Protein AF-X1LC74-F1 (afdb_monomer_lite)

Radius of gyration: 19.1 Å; chains: 1; bounding box: 47×33×52 Å

Foldseek 3Di:
DLVVLLVCQLVVHDDDDDDPVCVSVVVSLVSHDPVCNVVDDDADCPDPPDHDDDFLLAPDDPVCLVVSLVVVLVVVCVVCVPPDDPVVSVLQSVQSSVQSVDHPGGPVVSVCCVPPPVSVVVD

Organism: NCBI:txid412755

pLDDT: mean 92.5, std 3.87, range [66.56, 96.69]

Sequence (123 aa):
MENMAIQDIQEGKGVGFIDPHGEAAEKLLDFVPQSRINEVVYFNPADLDFPIAFNVMEKVDIAHRHLVASGLMGVFKKIWPDVWSARMEYILNNCILALLEYPDSTLLGINRMLADSEYRKKI

Secondary structure (DSSP, 8-state):
-HHHHHHHHHTT-------SSSHHHHHHHTTS-GGGGGG-----TT-SSSPPP--TTTT--GGGHHHHHHHHHHHHHHH-TTS--HHHHHHHHHHHHHHHHSTT--TTHHHHHHH-HHHHTT-

Structure (mmCIF, N/CA/C/O backbone):
data_AF-X1LC74-F1
#
_entry.id   AF-X1LC74-F1
#
loop_
_atom_site.group_PDB
_atom_site.id
_atom_site.type_symbol
_atom_site.label_atom_id
_atom_site.label_alt_id
_atom_site.label_comp_id
_atom_site.label_asym_id
_atom_site.label_entity_id
_atom_site.label_seq_id
_atom_site.pdbx_PDB_ins_code
_atom_site.Cartn_x
_atom_site.Cartn_y
_atom_site.Cartn_z
_atom_site.occupancy
_atom_site.B_iso_or_equiv
_atom_site.auth_seq_id
_atom_site.auth_comp_id
_atom_site.auth_asym_id
_atom_site.auth_atom_id
_atom_site.pdbx_PDB_model_num
ATOM 1 N N . MET A 1 1 ? -0.864 4.728 24.009 1.00 66.56 1 MET A N 1
ATOM 2 C CA . MET A 1 1 ? -1.555 5.027 22.735 1.00 66.56 1 MET A CA 1
ATOM 3 C C . MET A 1 1 ? -2.812 4.193 22.576 1.00 66.56 1 MET A C 1
ATOM 5 O O . MET A 1 1 ? -3.830 4.778 22.248 1.00 66.56 1 MET A O 1
ATOM 9 N N . GLU A 1 2 ? -2.776 2.896 22.895 1.00 80.25 2 GLU A N 1
ATOM 10 C CA . GLU A 1 2 ? -3.957 2.011 22.866 1.00 80.25 2 GLU A CA 1
ATOM 11 C C . GLU A 1 2 ? -5.204 2.620 23.519 1.00 80.25 2 GLU A C 1
ATOM 13 O O . GLU A 1 2 ? -6.236 2.709 22.874 1.00 80.25 2 GLU A O 1
ATOM 18 N N . ASN A 1 3 ? -5.101 3.146 24.745 1.00 90.12 3 ASN A N 1
ATOM 19 C CA . ASN A 1 3 ? -6.262 3.729 25.434 1.00 90.12 3 ASN A CA 1
ATOM 20 C C . ASN A 1 3 ? -6.894 4.920 24.691 1.00 90.12 3 ASN A C 1
ATOM 22 O O . ASN A 1 3 ? -8.103 5.101 24.772 1.00 90.12 3 ASN A O 1
ATOM 26 N N . MET A 1 4 ? -6.100 5.715 23.961 1.00 92.31 4 MET A N 1
ATOM 27 C CA . MET A 1 4 ? -6.631 6.826 23.158 1.00 92.31 4 MET A CA 1
ATOM 28 C C . MET A 1 4 ? -7.355 6.299 21.916 1.00 92.31 4 MET A C 1
ATOM 30 O O . MET A 1 4 ? -8.443 6.765 21.601 1.00 92.31 4 MET A O 1
ATOM 34 N N . ALA A 1 5 ? -6.794 5.279 21.257 1.00 93.94 5 ALA A N 1
ATOM 35 C CA . ALA A 1 5 ? -7.438 4.632 20.117 1.00 93.94 5 ALA A CA 1
ATOM 36 C C . ALA A 1 5 ? -8.755 3.946 20.521 1.00 93.94 5 ALA A C 1
ATOM 38 O O . ALA A 1 5 ? -9.756 4.100 19.830 1.00 93.94 5 ALA A O 1
ATOM 39 N N . ILE A 1 6 ? -8.781 3.254 21.666 1.00 94.12 6 ILE A N 1
ATOM 40 C CA . ILE A 1 6 ? -9.996 2.635 22.220 1.00 94.12 6 ILE A CA 1
ATOM 41 C C . ILE A 1 6 ? -11.064 3.695 22.485 1.00 94.12 6 ILE A C 1
ATOM 43 O O . ILE A 1 6 ? -12.213 3.516 22.086 1.00 94.12 6 ILE A O 1
ATOM 47 N N . GLN A 1 7 ? -10.682 4.801 23.129 1.00 95.00 7 GLN A N 1
ATOM 48 C CA . GLN A 1 7 ? -11.600 5.902 23.395 1.00 95.00 7 GLN A CA 1
ATOM 49 C C . GLN A 1 7 ? -12.211 6.437 22.094 1.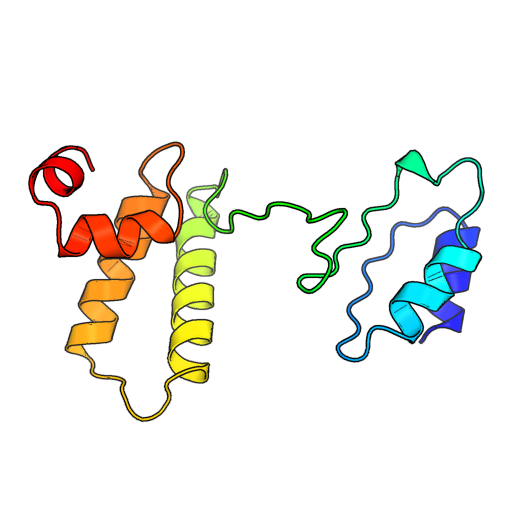00 95.00 7 GLN A C 1
ATOM 51 O O . GLN A 1 7 ? -13.429 6.548 21.994 1.00 95.00 7 GLN A O 1
ATOM 56 N N . ASP A 1 8 ? -11.390 6.713 21.079 1.00 95.00 8 ASP A N 1
ATOM 57 C CA . ASP A 1 8 ? -11.878 7.236 19.803 1.00 95.00 8 ASP A CA 1
ATOM 58 C C . ASP A 1 8 ? -12.785 6.229 19.066 1.00 95.00 8 ASP A C 1
ATOM 60 O O . ASP A 1 8 ? -13.827 6.624 18.537 1.00 95.00 8 ASP A O 1
ATOM 64 N N . ILE A 1 9 ? -12.460 4.929 19.088 1.00 94.19 9 ILE A N 1
ATOM 65 C CA . ILE A 1 9 ? -13.305 3.860 18.524 1.00 94.19 9 ILE A CA 1
ATOM 66 C C . ILE A 1 9 ? -14.685 3.839 19.198 1.00 94.19 9 ILE A C 1
ATOM 68 O O . ILE A 1 9 ? -15.713 3.807 18.510 1.00 94.19 9 ILE A O 1
ATOM 72 N N . GLN A 1 10 ? -14.712 3.883 20.534 1.00 92.06 10 GLN A N 1
ATOM 73 C CA . GLN A 1 10 ? -15.937 3.837 21.337 1.00 92.06 10 GLN A CA 1
ATOM 74 C C . GLN A 1 10 ? -16.780 5.109 21.201 1.00 92.06 10 GLN A C 1
ATOM 76 O O . GLN A 1 10 ? -18.006 5.033 21.185 1.00 92.06 10 GLN A O 1
ATOM 81 N N . GLU A 1 11 ? -16.140 6.268 21.042 1.00 94.75 11 GLU A N 1
ATOM 82 C CA . GLU A 1 11 ? -16.802 7.552 20.779 1.00 94.75 11 GLU A CA 1
ATOM 83 C C . GLU A 1 11 ? -17.301 7.691 19.327 1.00 94.75 11 GLU A C 1
ATOM 85 O O . GLU A 1 11 ? -17.872 8.719 18.963 1.00 94.75 11 GLU A O 1
ATOM 90 N N . GLY A 1 12 ? -17.116 6.671 18.482 1.00 91.00 12 GLY A N 1
ATOM 91 C CA . GLY A 1 12 ? -17.607 6.683 17.105 1.00 91.00 12 GLY A CA 1
ATOM 92 C C . GLY A 1 12 ? -16.701 7.431 16.123 1.00 91.00 12 GLY A C 1
ATOM 93 O O . GLY A 1 12 ? -17.099 7.671 14.984 1.00 91.00 12 GLY A O 1
ATOM 94 N N . LYS A 1 13 ? -15.484 7.805 16.526 1.00 94.44 13 LYS A N 1
ATOM 95 C CA . LYS A 1 13 ? -14.527 8.503 15.662 1.00 94.44 13 LYS A CA 1
ATOM 96 C C . LYS A 1 13 ? -13.781 7.514 14.764 1.00 94.44 13 LYS A C 1
ATOM 98 O O . LYS A 1 13 ? -13.707 6.315 15.041 1.00 94.44 13 LYS A O 1
ATOM 103 N N . GLY A 1 14 ? -13.256 8.021 13.650 1.00 92.44 14 GLY A N 1
ATOM 104 C CA . GLY A 1 14 ? -12.375 7.261 12.763 1.00 92.44 14 GLY A CA 1
ATOM 105 C C . GLY A 1 14 ? -10.948 7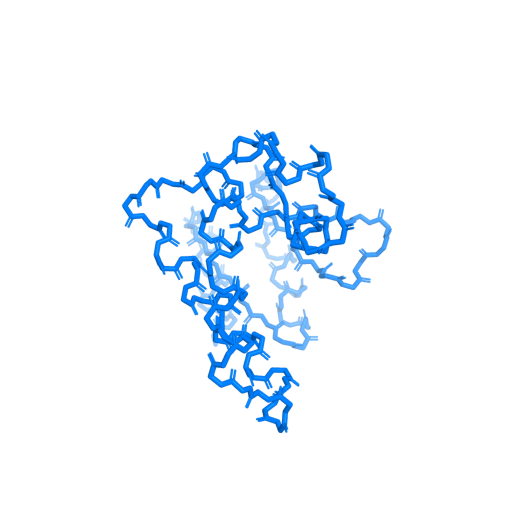.227 13.308 1.00 92.44 14 GLY A C 1
ATOM 106 O O . GLY A 1 14 ? -10.435 8.257 13.741 1.00 92.44 14 GLY A O 1
ATOM 107 N N . VAL A 1 15 ? -10.309 6.058 13.264 1.00 94.06 15 VAL A N 1
ATOM 108 C CA . VAL A 1 15 ? -8.938 5.839 13.745 1.00 94.06 15 VAL A CA 1
ATOM 109 C C . VAL A 1 15 ? -8.159 5.038 12.706 1.00 94.06 15 VAL A C 1
ATOM 111 O O . VAL A 1 15 ? -8.661 4.048 12.182 1.00 94.06 15 VAL A O 1
ATOM 114 N N . GLY A 1 16 ? -6.924 5.460 12.428 1.00 94.81 16 GLY A N 1
ATOM 115 C CA . GLY A 1 16 ? -5.927 4.655 11.723 1.00 94.81 16 GLY A CA 1
ATOM 116 C C . GLY A 1 16 ? -4.840 4.224 12.702 1.00 94.81 16 GLY A C 1
ATOM 117 O O . GLY A 1 16 ? -4.254 5.073 13.374 1.00 94.81 16 GLY A O 1
ATOM 118 N N . PHE A 1 17 ? -4.576 2.922 12.794 1.00 94.62 17 PHE A N 1
ATOM 119 C CA . PHE A 1 17 ? -3.581 2.363 13.706 1.00 94.62 17 PHE A CA 1
ATOM 120 C C . PHE A 1 17 ? -2.635 1.436 12.940 1.00 94.62 17 PHE A C 1
ATOM 122 O O . PHE A 1 17 ? -3.087 0.571 12.195 1.00 94.62 17 PHE A O 1
ATOM 129 N N . ILE A 1 18 ? -1.326 1.644 13.097 1.00 94.38 18 ILE A N 1
ATOM 130 C CA . ILE A 1 18 ? -0.283 0.846 12.444 1.00 94.38 18 ILE A CA 1
ATOM 131 C C . ILE A 1 18 ? 0.606 0.273 13.539 1.00 94.38 18 ILE A C 1
ATOM 133 O O . ILE A 1 18 ? 1.215 1.029 14.297 1.00 94.38 18 ILE A O 1
ATOM 137 N N . ASP A 1 19 ? 0.689 -1.051 13.589 1.00 93.62 19 ASP A N 1
ATOM 138 C CA . ASP A 1 19 ? 1.476 -1.789 14.568 1.00 93.62 19 ASP A CA 1
ATOM 139 C C . ASP A 1 19 ? 2.393 -2.801 13.863 1.00 93.62 19 ASP A C 1
ATOM 141 O O . ASP A 1 19 ? 1.892 -3.741 13.246 1.00 93.62 19 ASP A O 1
ATOM 145 N N . PRO A 1 20 ? 3.726 -2.635 13.935 1.00 89.50 20 PRO A N 1
ATOM 146 C CA . PRO A 1 20 ? 4.675 -3.596 13.378 1.00 89.50 20 PRO A CA 1
ATOM 147 C C . PRO A 1 20 ? 4.642 -4.978 14.045 1.00 89.50 20 PRO A C 1
ATOM 149 O O . PRO A 1 20 ? 5.082 -5.942 13.423 1.00 89.50 20 PRO A O 1
ATOM 152 N N . HIS A 1 21 ? 4.187 -5.069 15.301 1.00 90.31 21 HIS A N 1
ATOM 153 C CA . HIS A 1 21 ? 4.134 -6.319 16.066 1.00 90.31 21 HIS A CA 1
ATOM 154 C C . HIS A 1 21 ? 2.779 -7.030 15.942 1.00 90.31 21 HIS A C 1
ATOM 156 O O . HIS A 1 21 ? 2.716 -8.245 16.084 1.00 90.31 21 HIS A O 1
ATOM 162 N N . GLY A 1 22 ? 1.711 -6.287 15.642 1.00 89.69 22 GLY A N 1
ATOM 163 C CA . GLY A 1 22 ? 0.353 -6.788 15.403 1.00 89.69 22 GLY A CA 1
ATOM 164 C C .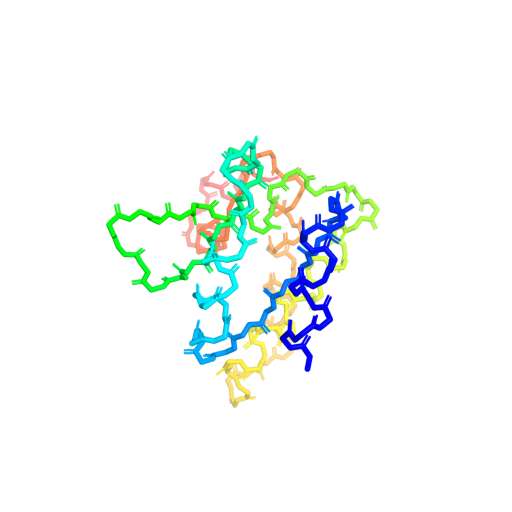 GLY A 1 22 ? -0.500 -6.954 16.665 1.00 89.69 22 GLY A C 1
ATOM 165 O O . GLY A 1 22 ? -1.717 -6.788 16.603 1.00 89.69 22 GLY A O 1
ATOM 166 N N . GLU A 1 23 ? 0.126 -7.201 17.814 1.00 93.06 23 GLU A N 1
ATOM 167 C CA . GLU A 1 23 ? -0.529 -7.480 19.099 1.00 93.06 23 GLU A CA 1
ATOM 168 C C . GLU A 1 23 ? -1.487 -6.361 19.540 1.00 93.06 23 GLU A C 1
ATOM 170 O O . GLU A 1 23 ? -2.602 -6.622 20.000 1.00 93.06 23 GLU A O 1
ATOM 175 N N . ALA A 1 24 ? -1.081 -5.097 19.387 1.00 92.88 24 ALA A N 1
ATOM 176 C CA . ALA A 1 24 ? -1.912 -3.964 19.774 1.00 92.88 24 ALA A CA 1
ATOM 177 C C . ALA A 1 24 ? -3.045 -3.744 18.766 1.00 92.88 24 ALA A C 1
ATOM 179 O O . ALA A 1 24 ? -4.163 -3.425 19.169 1.00 92.88 24 ALA A O 1
ATOM 180 N N . ALA A 1 25 ? -2.785 -3.936 17.469 1.00 94.06 25 ALA A N 1
ATOM 181 C CA . ALA A 1 25 ? -3.810 -3.817 16.434 1.00 94.06 25 ALA A CA 1
ATOM 182 C C . ALA A 1 25 ? -4.911 -4.880 16.582 1.00 94.06 25 ALA A C 1
ATOM 184 O O . ALA A 1 25 ? -6.088 -4.544 16.474 1.00 94.06 25 ALA A O 1
ATOM 185 N N . GLU A 1 26 ? -4.547 -6.129 16.884 1.00 93.69 26 GLU A N 1
ATOM 186 C CA . GLU A 1 26 ? -5.507 -7.207 17.153 1.00 93.69 26 GLU A CA 1
ATOM 187 C C . GLU A 1 26 ? -6.344 -6.912 18.395 1.00 93.69 26 GLU A C 1
ATOM 189 O O . GLU A 1 26 ? -7.571 -6.963 18.344 1.00 93.69 26 GLU A O 1
ATOM 194 N N . LYS A 1 27 ? -5.700 -6.497 19.490 1.00 94.25 27 LYS A N 1
ATOM 195 C CA . LYS A 1 27 ? -6.391 -6.141 20.732 1.00 94.25 27 LYS A CA 1
ATOM 196 C C . LYS A 1 27 ? -7.410 -5.015 20.547 1.00 94.25 27 LYS A C 1
ATOM 198 O O . LYS A 1 27 ? -8.430 -5.007 21.226 1.00 94.25 27 LYS A O 1
ATOM 203 N N . LEU A 1 28 ? -7.165 -4.052 19.654 1.00 94.38 28 LEU A N 1
ATOM 204 C CA . LEU A 1 28 ? -8.124 -2.975 19.379 1.00 94.38 28 LEU A CA 1
ATOM 205 C C . LEU A 1 28 ? -9.439 -3.486 18.769 1.00 94.38 28 LEU A C 1
ATOM 207 O O . LEU A 1 28 ? -10.471 -2.845 18.975 1.00 94.38 28 LEU A O 1
ATOM 211 N N . LEU A 1 29 ? -9.426 -4.624 18.066 1.00 93.69 29 LEU A N 1
ATOM 212 C CA . LEU A 1 29 ? -10.629 -5.210 17.465 1.00 93.69 29 LEU A CA 1
ATOM 213 C C . LEU A 1 29 ? -11.660 -5.611 18.528 1.00 93.69 29 LEU A C 1
ATOM 215 O O . LEU A 1 29 ? -12.856 -5.429 18.305 1.00 93.69 29 LEU A O 1
ATOM 219 N N . ASP A 1 30 ? -11.208 -6.041 19.710 1.00 94.56 30 ASP A N 1
ATOM 220 C CA . ASP A 1 30 ? -12.081 -6.400 20.839 1.00 94.56 30 ASP A CA 1
ATOM 221 C C . ASP A 1 30 ? -12.888 -5.206 21.381 1.00 94.56 30 ASP A C 1
ATOM 223 O O . ASP A 1 30 ? -13.893 -5.383 22.072 1.00 94.56 30 ASP A O 1
ATOM 227 N N . PHE A 1 31 ? -12.465 -3.976 21.073 1.00 94.81 31 PHE A N 1
ATOM 228 C CA . PHE A 1 31 ? -13.124 -2.746 21.518 1.00 94.81 31 PHE A CA 1
ATOM 229 C C . PHE A 1 31 ? -14.033 -2.125 20.452 1.00 94.81 31 PHE A C 1
ATOM 231 O O . PHE A 1 31 ? -14.658 -1.093 20.715 1.00 94.81 31 PHE A O 1
ATOM 238 N N . VAL A 1 32 ? -14.137 -2.735 19.267 1.00 95.44 32 VAL A N 1
ATOM 239 C CA . VAL A 1 32 ? -15.035 -2.281 18.201 1.00 95.44 32 VAL A CA 1
ATOM 240 C C . VAL A 1 32 ? -16.488 -2.597 18.585 1.00 95.44 32 VAL A C 1
ATOM 242 O O . VAL A 1 32 ? -16.834 -3.761 18.796 1.00 95.44 32 VAL A O 1
ATOM 245 N N . PRO A 1 33 ? -17.390 -1.598 18.634 1.00 94.69 33 PRO A N 1
ATOM 246 C CA . PRO A 1 33 ? -18.807 -1.845 18.877 1.00 94.69 33 PRO A CA 1
ATOM 247 C C . PRO A 1 33 ? -19.420 -2.734 17.791 1.00 94.69 33 PRO A C 1
ATOM 249 O O . PRO A 1 33 ? -19.196 -2.515 16.601 1.00 94.69 33 PRO A O 1
ATOM 252 N N . GLN A 1 34 ? -20.283 -3.675 18.183 1.00 94.06 34 GLN A N 1
ATOM 253 C CA . GLN A 1 34 ? -20.899 -4.635 17.257 1.00 94.06 34 GLN A CA 1
ATOM 254 C C . GLN A 1 34 ? -21.628 -3.966 16.078 1.00 94.06 34 GLN A C 1
ATOM 256 O O . GLN A 1 34 ? -21.620 -4.482 14.962 1.00 94.06 34 GLN A O 1
ATOM 261 N N . SER A 1 35 ? -22.221 -2.788 16.299 1.00 94.62 35 SER A N 1
ATOM 262 C CA . SER A 1 35 ? -22.910 -2.016 15.259 1.00 94.62 35 SER A CA 1
ATOM 263 C C . SER A 1 35 ? -21.988 -1.477 14.158 1.00 94.62 35 SER A C 1
ATOM 265 O O . SER A 1 35 ? -22.493 -1.081 13.113 1.00 94.62 35 SER A O 1
ATOM 267 N N . ARG A 1 36 ? -20.666 -1.450 14.379 1.00 92.75 36 ARG A N 1
ATOM 268 C CA . ARG A 1 36 ? -19.661 -0.859 13.478 1.00 92.75 36 ARG A CA 1
ATOM 269 C C . ARG A 1 36 ? -18.695 -1.877 12.875 1.00 92.75 36 ARG A C 1
ATOM 271 O O . ARG A 1 36 ? -17.772 -1.479 12.179 1.00 92.75 36 ARG A O 1
ATOM 278 N N . ILE A 1 37 ? -18.897 -3.178 13.095 1.00 93.44 37 ILE A N 1
ATOM 279 C CA . ILE A 1 37 ? -18.003 -4.228 12.569 1.00 93.44 37 ILE A CA 1
ATOM 280 C C . ILE A 1 37 ? -17.802 -4.090 11.051 1.00 93.44 37 ILE A C 1
ATOM 282 O O . ILE A 1 37 ? -16.686 -4.210 10.560 1.00 93.44 37 ILE A O 1
ATOM 286 N N . ASN A 1 38 ? -18.864 -3.748 10.316 1.00 93.88 38 ASN A N 1
ATOM 287 C CA . ASN A 1 38 ? -18.819 -3.578 8.858 1.00 93.88 38 ASN A CA 1
ATOM 288 C C . ASN A 1 38 ? -18.045 -2.329 8.389 1.00 93.88 38 ASN A C 1
ATOM 290 O O . ASN A 1 38 ? -17.872 -2.138 7.189 1.00 93.88 38 ASN A O 1
ATOM 294 N N . GLU A 1 39 ? -17.613 -1.466 9.309 1.00 92.94 39 GLU A N 1
ATOM 295 C CA . GLU A 1 39 ? -16.813 -0.267 9.031 1.00 92.94 39 GLU A CA 1
ATOM 296 C C . GLU A 1 39 ? -15.316 -0.494 9.300 1.00 92.94 39 GLU A C 1
ATOM 298 O O . GLU A 1 39 ? -14.516 0.429 9.140 1.00 92.94 39 GLU A O 1
ATOM 303 N N . VAL A 1 40 ? -14.923 -1.698 9.729 1.00 94.06 40 VAL A N 1
ATOM 304 C CA . VAL A 1 40 ? -13.543 -2.012 10.105 1.00 94.06 40 VAL A CA 1
ATOM 305 C C . VAL A 1 40 ? -12.811 -2.699 8.962 1.00 94.06 40 VAL A C 1
ATOM 307 O O . VAL A 1 40 ? -13.278 -3.683 8.395 1.00 94.06 40 VAL A O 1
ATOM 310 N N . VAL A 1 41 ? -11.611 -2.198 8.674 1.00 94.25 41 VAL A N 1
ATOM 311 C CA . VAL A 1 41 ? -10.644 -2.848 7.790 1.00 94.25 41 VAL A CA 1
ATOM 312 C C . VAL A 1 41 ? -9.447 -3.261 8.635 1.00 94.25 41 VAL A C 1
ATOM 314 O O . VAL A 1 41 ? -8.680 -2.411 9.085 1.00 94.25 41 VAL A O 1
ATOM 317 N N . TYR A 1 42 ? -9.291 -4.565 8.851 1.00 94.06 42 TYR A N 1
ATOM 318 C CA . TYR A 1 42 ? -8.091 -5.140 9.452 1.00 94.06 42 TYR A CA 1
ATOM 319 C C . TYR A 1 42 ? -7.188 -5.666 8.338 1.00 94.06 42 TYR A C 1
ATOM 321 O O . TYR A 1 42 ? -7.572 -6.568 7.600 1.00 94.06 42 TYR A O 1
ATOM 329 N N . PHE A 1 43 ? -6.004 -5.071 8.190 1.00 93.69 43 PHE A N 1
ATOM 330 C CA . PHE A 1 43 ? -5.054 -5.437 7.146 1.00 93.69 43 PHE A CA 1
ATOM 331 C C . PHE A 1 43 ? -3.805 -6.074 7.748 1.00 93.69 43 PHE A C 1
ATOM 333 O O . PHE A 1 43 ? -2.968 -5.383 8.328 1.00 93.69 43 PHE A O 1
ATOM 340 N N . ASN A 1 44 ? -3.668 -7.383 7.549 1.00 92.75 44 ASN A N 1
ATOM 341 C CA . ASN A 1 44 ? -2.476 -8.140 7.896 1.00 92.75 44 ASN A CA 1
ATOM 342 C C . ASN A 1 44 ? -1.848 -8.731 6.618 1.00 92.75 44 ASN A C 1
ATOM 344 O O . ASN A 1 44 ? -2.407 -9.664 6.044 1.00 92.75 44 ASN A O 1
ATOM 348 N N . PRO A 1 45 ? -0.683 -8.232 6.163 1.00 89.44 45 PRO A N 1
ATOM 349 C CA . PRO A 1 45 ? -0.006 -8.760 4.976 1.00 89.44 45 PRO A CA 1
ATOM 350 C C . PRO A 1 45 ? 0.426 -10.232 5.078 1.00 89.44 45 PRO A C 1
ATOM 352 O O . PRO A 1 45 ? 0.762 -10.826 4.056 1.00 89.44 45 PRO A O 1
ATOM 355 N N . ALA A 1 46 ? 0.478 -10.799 6.288 1.00 90.00 46 ALA A N 1
ATOM 356 C CA . ALA A 1 46 ? 0.824 -12.198 6.528 1.00 90.00 46 ALA A CA 1
ATOM 357 C C . ALA A 1 46 ? -0.402 -13.129 6.592 1.00 90.00 46 ALA A C 1
ATOM 359 O O . ALA A 1 46 ? -0.219 -14.345 6.644 1.00 90.00 46 ALA A O 1
ATOM 360 N N . ASP A 1 47 ? -1.625 -12.588 6.585 1.00 92.50 47 ASP A N 1
ATOM 361 C CA . ASP A 1 47 ? -2.855 -13.383 6.561 1.00 92.50 47 ASP A CA 1
ATOM 362 C C . ASP A 1 47 ? -3.075 -13.971 5.159 1.00 92.50 47 ASP A C 1
ATOM 364 O O . ASP A 1 47 ? -3.213 -13.250 4.168 1.00 92.50 47 ASP A O 1
ATOM 368 N N . LEU A 1 48 ? -3.073 -15.303 5.086 1.00 93.44 48 LEU A N 1
ATOM 369 C CA . LEU A 1 48 ? -3.282 -16.062 3.854 1.00 93.44 48 LEU A CA 1
ATOM 370 C C . LEU A 1 48 ? -4.719 -16.575 3.706 1.00 93.44 48 LEU A C 1
ATOM 372 O O . LEU A 1 48 ? -5.103 -16.950 2.598 1.00 93.44 48 LEU A O 1
ATOM 376 N N . ASP A 1 49 ? -5.499 -16.587 4.787 1.00 95.44 49 ASP A N 1
ATOM 377 C CA . ASP A 1 49 ? -6.879 -17.071 4.791 1.00 95.44 49 ASP A CA 1
ATOM 378 C C . ASP A 1 49 ? -7.837 -15.965 4.324 1.00 95.44 49 ASP A C 1
ATOM 380 O O . ASP A 1 49 ? -8.750 -16.222 3.534 1.00 95.44 49 ASP A O 1
ATOM 384 N N . PHE A 1 50 ? -7.588 -14.718 4.746 1.00 92.50 50 PHE A N 1
ATOM 385 C CA . PHE A 1 50 ? -8.392 -13.543 4.391 1.00 92.50 50 PHE A CA 1
ATOM 386 C C . PHE A 1 50 ? -7.540 -12.350 3.907 1.00 92.50 50 PHE A C 1
ATOM 388 O O . PHE A 1 50 ? -7.625 -11.250 4.460 1.00 92.50 50 PHE A O 1
ATOM 395 N N . PRO A 1 51 ? -6.729 -12.510 2.841 1.00 92.88 51 PRO A N 1
ATOM 396 C CA . PRO A 1 51 ? -5.854 -11.447 2.363 1.00 92.88 51 PRO A CA 1
ATOM 397 C C . PRO A 1 51 ? -6.647 -10.277 1.767 1.00 92.88 51 PRO A C 1
ATOM 399 O O . PRO A 1 51 ? -7.518 -10.456 0.911 1.00 92.88 51 PRO A O 1
ATOM 402 N N . ILE A 1 52 ? -6.277 -9.050 2.141 1.00 92.00 52 ILE A N 1
ATOM 403 C CA . ILE A 1 52 ? -6.777 -7.835 1.486 1.00 92.00 52 ILE A CA 1
ATOM 404 C C . ILE A 1 52 ? -5.834 -7.463 0.343 1.00 92.00 52 ILE A C 1
ATOM 406 O O . ILE A 1 52 ? -4.651 -7.186 0.551 1.00 92.00 52 ILE A O 1
ATOM 410 N N . ALA A 1 53 ? -6.368 -7.430 -0.878 1.00 88.50 53 ALA A N 1
ATOM 411 C CA . ALA A 1 53 ? -5.620 -6.977 -2.041 1.00 88.50 53 ALA A CA 1
ATOM 412 C C . ALA A 1 53 ? -5.411 -5.456 -1.992 1.00 88.50 53 ALA A C 1
ATOM 414 O O . ALA A 1 53 ? -6.357 -4.690 -1.812 1.00 88.50 53 ALA A O 1
ATOM 415 N N . PHE A 1 54 ? -4.170 -5.023 -2.204 1.00 88.19 54 PHE A N 1
ATOM 416 C CA . PHE A 1 54 ? -3.802 -3.614 -2.257 1.00 88.19 54 PHE A CA 1
ATOM 417 C C . PHE A 1 54 ? -2.920 -3.345 -3.476 1.00 88.19 54 PHE A C 1
ATOM 419 O O . PHE A 1 54 ? -1.825 -3.898 -3.600 1.00 88.19 54 PHE A O 1
ATOM 426 N N . ASN A 1 55 ? -3.386 -2.474 -4.370 1.00 91.69 55 ASN A N 1
ATOM 427 C CA . ASN A 1 55 ? -2.593 -1.967 -5.479 1.00 91.69 55 ASN A CA 1
ATOM 428 C C . ASN A 1 55 ? -2.274 -0.487 -5.255 1.00 91.69 55 ASN A C 1
ATOM 430 O O . ASN A 1 55 ? -3.11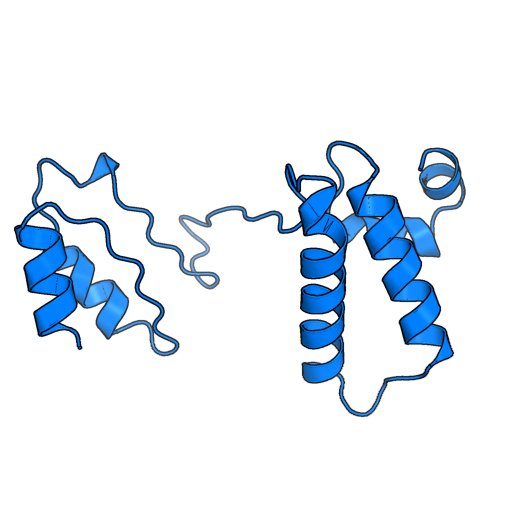5 0.386 -5.431 1.00 91.69 55 ASN A O 1
ATOM 434 N N . VAL A 1 56 ? -1.016 -0.203 -4.933 1.00 90.69 56 VAL A N 1
ATOM 435 C CA . VAL A 1 56 ? -0.503 1.159 -4.709 1.00 90.69 56 VAL A CA 1
ATOM 436 C C . VAL A 1 56 ? -0.619 2.079 -5.936 1.00 90.69 56 VAL A C 1
ATOM 438 O O . VAL A 1 56 ? -0.513 3.295 -5.808 1.00 90.69 56 VAL A O 1
ATOM 441 N N . MET A 1 57 ? -0.812 1.507 -7.128 1.00 92.25 57 MET A N 1
ATOM 442 C CA . MET A 1 57 ? -0.950 2.242 -8.389 1.00 92.25 57 MET A CA 1
ATOM 443 C C . MET A 1 57 ? -2.421 2.484 -8.765 1.00 92.25 57 MET A C 1
ATOM 445 O O . MET A 1 57 ? -2.696 3.178 -9.742 1.00 92.25 57 MET A O 1
ATOM 449 N N . GLU A 1 58 ? -3.375 1.929 -8.009 1.00 90.94 58 GLU A N 1
ATOM 450 C CA . GLU A 1 58 ? -4.798 2.014 -8.331 1.00 90.94 58 GLU A CA 1
ATOM 451 C C . GLU A 1 58 ? -5.350 3.428 -8.098 1.00 90.94 58 GLU A C 1
ATOM 453 O O . GLU A 1 58 ? -5.226 3.990 -7.011 1.00 90.94 58 GLU A O 1
ATOM 458 N N . LYS A 1 59 ? -6.008 3.986 -9.126 1.00 87.06 59 LYS A N 1
ATOM 459 C CA . LYS A 1 59 ? -6.781 5.246 -9.067 1.00 87.06 59 LYS A CA 1
ATOM 460 C C . LYS A 1 59 ? -6.009 6.435 -8.474 1.00 87.06 59 LYS A C 1
ATOM 462 O O . LYS A 1 59 ? -6.584 7.291 -7.803 1.00 87.06 59 LYS A O 1
ATOM 467 N N . VAL A 1 60 ? -4.712 6.522 -8.762 1.00 90.25 60 VAL A N 1
ATOM 468 C CA . VAL A 1 60 ? -3.878 7.646 -8.325 1.00 90.25 60 VAL A CA 1
ATOM 469 C C . VAL A 1 60 ? -4.148 8.869 -9.201 1.00 90.25 60 VAL A C 1
ATOM 471 O O . VAL A 1 60 ? -3.855 8.877 -10.402 1.00 90.25 60 VAL A O 1
ATOM 474 N N . ASP A 1 61 ? -4.678 9.922 -8.579 1.00 93.00 61 ASP A N 1
ATOM 475 C CA . ASP A 1 61 ? -4.877 11.217 -9.227 1.00 93.00 61 ASP A CA 1
ATOM 476 C C . ASP A 1 61 ? -3.545 11.789 -9.741 1.00 93.00 61 ASP A C 1
ATOM 478 O O . ASP A 1 61 ? -2.498 11.638 -9.106 1.00 93.00 61 ASP A O 1
ATOM 482 N N . ILE A 1 62 ? -3.587 12.474 -10.885 1.00 92.38 62 ILE A N 1
ATOM 483 C CA . ILE A 1 62 ? -2.420 13.015 -11.597 1.00 92.38 62 ILE A CA 1
ATOM 484 C C . ILE A 1 62 ? -1.567 13.873 -10.659 1.00 92.38 62 ILE A C 1
ATOM 486 O O . ILE A 1 62 ? -0.341 13.745 -10.645 1.00 92.38 62 ILE A O 1
ATOM 490 N N . ALA A 1 63 ? -2.218 14.680 -9.816 1.00 94.62 63 ALA A N 1
ATOM 491 C CA . ALA A 1 63 ? -1.554 15.530 -8.837 1.00 94.62 63 ALA A CA 1
ATOM 492 C C . ALA A 1 63 ? -0.716 14.746 -7.812 1.00 94.62 63 ALA A C 1
ATOM 494 O O . ALA A 1 63 ? 0.243 15.292 -7.284 1.00 94.62 63 ALA A O 1
ATOM 495 N N . HIS A 1 64 ? -1.014 13.469 -7.558 1.00 93.81 64 HIS A N 1
ATOM 496 C CA . HIS A 1 64 ? -0.354 12.648 -6.539 1.00 93.81 64 HIS A CA 1
ATOM 497 C C . HIS A 1 64 ? 0.591 11.582 -7.116 1.00 93.81 64 HIS A C 1
ATOM 499 O O . HIS A 1 64 ? 1.346 10.963 -6.366 1.00 93.81 64 HIS A O 1
ATOM 505 N N . ARG A 1 65 ? 0.622 11.379 -8.441 1.00 93.50 65 ARG A N 1
ATOM 506 C CA . ARG A 1 65 ? 1.453 10.338 -9.085 1.00 93.50 65 ARG A CA 1
ATOM 507 C C . ARG A 1 65 ? 2.936 10.451 -8.746 1.00 93.50 65 ARG A C 1
ATOM 509 O O . ARG A 1 65 ? 3.586 9.446 -8.476 1.00 93.50 65 ARG A O 1
ATOM 516 N N . HIS A 1 66 ? 3.465 11.669 -8.702 1.00 93.00 66 HIS A N 1
ATOM 517 C CA . HIS A 1 66 ? 4.865 11.909 -8.353 1.00 93.00 66 HIS A CA 1
ATOM 518 C C . HIS A 1 66 ? 5.186 11.531 -6.895 1.00 93.00 66 HIS A C 1
ATOM 520 O O . HIS A 1 66 ? 6.284 11.047 -6.619 1.00 93.00 66 HIS A O 1
ATOM 526 N N . LEU A 1 67 ? 4.230 11.697 -5.970 1.00 94.69 67 LEU A N 1
ATOM 527 C CA . LEU A 1 67 ? 4.377 11.276 -4.573 1.00 94.69 67 LEU A CA 1
ATOM 528 C C . LEU A 1 67 ? 4.407 9.753 -4.469 1.00 94.69 67 LEU A C 1
ATOM 530 O O . LEU A 1 67 ? 5.276 9.208 -3.792 1.00 94.69 67 LEU A O 1
ATOM 534 N N . VAL A 1 68 ? 3.508 9.070 -5.183 1.00 94.50 68 VAL A N 1
ATOM 535 C CA . VAL A 1 68 ? 3.478 7.601 -5.230 1.00 94.50 68 VAL A CA 1
ATOM 536 C C . VAL A 1 68 ? 4.767 7.049 -5.837 1.00 94.50 68 VAL A C 1
ATOM 538 O O . VAL A 1 68 ? 5.386 6.161 -5.251 1.00 94.50 68 VAL A O 1
ATOM 541 N N . ALA A 1 69 ? 5.222 7.611 -6.960 1.00 95.12 69 ALA A N 1
ATOM 542 C CA . ALA A 1 69 ? 6.480 7.216 -7.586 1.00 95.12 69 ALA A CA 1
ATOM 543 C C . ALA A 1 69 ? 7.672 7.417 -6.637 1.00 95.12 69 ALA A C 1
ATOM 545 O O . ALA A 1 69 ? 8.421 6.476 -6.390 1.00 95.12 69 ALA A O 1
ATOM 546 N N . SER A 1 70 ? 7.806 8.602 -6.031 1.00 94.56 70 SER A N 1
ATOM 547 C CA . SER A 1 70 ? 8.871 8.897 -5.062 1.00 94.56 70 SER A CA 1
ATOM 548 C C . SER A 1 70 ? 8.838 7.955 -3.850 1.00 94.56 70 SER A C 1
ATOM 550 O O . SER A 1 70 ? 9.875 7.434 -3.436 1.00 94.56 70 SER A O 1
ATOM 552 N N . GLY A 1 71 ? 7.644 7.663 -3.322 1.00 94.81 71 GLY A N 1
ATOM 553 C CA . GLY A 1 71 ? 7.455 6.717 -2.223 1.00 94.81 71 GLY A CA 1
ATOM 554 C C . GLY A 1 71 ? 7.927 5.307 -2.578 1.00 94.81 71 GLY A C 1
ATOM 555 O O . GLY A 1 71 ? 8.694 4.709 -1.822 1.00 94.81 71 GLY A O 1
ATOM 556 N N . LEU A 1 72 ? 7.547 4.801 -3.755 1.00 94.44 72 LEU A N 1
ATOM 557 C CA . LEU A 1 72 ? 7.994 3.495 -4.249 1.00 94.44 72 LEU A CA 1
ATOM 558 C C . LEU A 1 72 ? 9.510 3.436 -4.440 1.00 94.44 72 LEU A C 1
ATOM 560 O O . LEU A 1 72 ? 10.150 2.474 -4.011 1.00 94.44 72 LEU A O 1
ATOM 564 N N . MET A 1 73 ? 10.098 4.482 -5.023 1.00 93.81 73 MET A N 1
ATOM 565 C CA . MET A 1 73 ? 11.548 4.589 -5.180 1.00 93.81 73 MET A CA 1
ATOM 566 C C . MET A 1 73 ? 12.263 4.569 -3.824 1.00 93.81 73 MET A C 1
ATOM 568 O O . MET A 1 73 ? 13.260 3.864 -3.661 1.00 93.81 73 MET A O 1
ATOM 572 N N . GLY A 1 74 ? 11.725 5.280 -2.828 1.00 93.50 74 GLY A N 1
ATOM 573 C CA . GLY A 1 74 ? 12.240 5.278 -1.460 1.00 93.50 74 GLY A CA 1
ATOM 574 C C . GLY A 1 74 ? 12.186 3.899 -0.800 1.00 93.50 74 GLY A C 1
ATOM 575 O O . GLY A 1 74 ? 13.170 3.476 -0.189 1.00 93.50 74 GLY A O 1
ATOM 576 N N . VAL A 1 75 ? 11.074 3.173 -0.960 1.00 92.38 75 VAL A N 1
ATOM 577 C CA . VAL A 1 75 ? 10.923 1.801 -0.449 1.00 92.38 75 VAL A CA 1
ATOM 578 C C . VAL A 1 75 ? 11.956 0.872 -1.084 1.00 92.38 75 VAL A C 1
ATOM 580 O O . VAL A 1 75 ? 12.706 0.218 -0.362 1.00 92.38 75 VAL A O 1
ATOM 583 N N . PHE A 1 76 ? 12.062 0.849 -2.414 1.00 91.00 76 PHE A N 1
ATOM 584 C CA . PHE A 1 76 ? 13.005 -0.036 -3.102 1.00 91.00 76 PHE A CA 1
ATOM 585 C C . PHE A 1 76 ? 14.465 0.270 -2.761 1.00 91.00 76 PHE A C 1
ATOM 587 O O . PHE A 1 76 ? 15.236 -0.652 -2.491 1.00 91.00 76 PHE A O 1
ATOM 594 N N . LYS A 1 77 ? 14.835 1.550 -2.666 1.00 91.50 77 LYS A N 1
ATOM 595 C CA . LYS A 1 77 ? 16.176 1.955 -2.231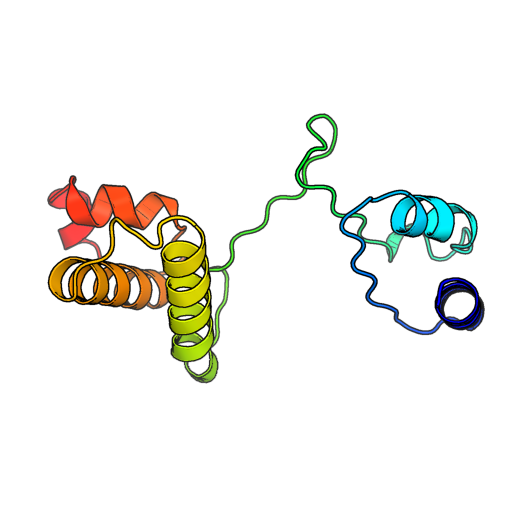 1.00 91.50 77 LYS A CA 1
ATOM 596 C C . LYS A 1 77 ? 16.491 1.490 -0.807 1.00 91.50 77 LYS A C 1
ATOM 598 O O . LYS A 1 77 ? 17.629 1.133 -0.520 1.00 91.50 77 LYS A O 1
ATOM 603 N N . LYS A 1 78 ? 15.497 1.479 0.088 1.00 90.94 78 LYS A N 1
ATOM 604 C CA . LYS A 1 78 ? 15.666 1.014 1.472 1.00 90.94 78 LYS A CA 1
ATOM 605 C C . LYS A 1 78 ? 15.797 -0.508 1.571 1.00 90.94 78 LYS A C 1
ATOM 607 O O . LYS A 1 78 ? 16.516 -0.981 2.443 1.00 90.94 78 LYS A O 1
ATOM 612 N N . ILE A 1 79 ? 15.118 -1.259 0.702 1.00 89.81 79 ILE A N 1
ATOM 613 C CA . ILE A 1 79 ? 15.205 -2.728 0.662 1.00 89.81 79 ILE A CA 1
ATOM 614 C C . ILE A 1 79 ? 16.561 -3.180 0.094 1.00 89.81 79 ILE A C 1
ATOM 616 O O . ILE A 1 79 ? 17.144 -4.131 0.612 1.00 89.81 79 ILE A O 1
ATOM 620 N N . TRP A 1 80 ? 17.087 -2.490 -0.926 1.00 86.44 80 TRP A N 1
ATOM 621 C CA . TRP A 1 80 ? 18.359 -2.833 -1.583 1.00 86.44 80 TRP A CA 1
ATOM 622 C C . TRP A 1 80 ? 19.367 -1.673 -1.569 1.00 86.44 80 TRP A C 1
ATOM 624 O O . TRP A 1 80 ? 19.717 -1.150 -2.633 1.00 86.44 80 TRP A O 1
ATOM 634 N N . PRO A 1 81 ? 19.868 -1.271 -0.388 1.00 82.69 81 PRO A N 1
ATOM 635 C CA . PRO A 1 81 ? 20.733 -0.098 -0.253 1.00 82.69 81 PRO A CA 1
ATOM 636 C C . PRO A 1 81 ? 22.044 -0.218 -1.045 1.00 82.69 81 PRO A C 1
ATOM 638 O O . PRO A 1 81 ? 22.518 0.776 -1.593 1.00 82.69 81 PRO A O 1
ATOM 641 N N . ASP A 1 82 ? 22.587 -1.431 -1.170 1.00 83.62 82 ASP A N 1
ATOM 642 C CA . ASP A 1 82 ? 23.904 -1.679 -1.772 1.00 83.62 82 ASP A CA 1
ATOM 643 C C . ASP A 1 82 ? 23.857 -2.030 -3.272 1.00 83.62 82 ASP A C 1
ATOM 645 O O . ASP A 1 82 ? 24.896 -2.193 -3.909 1.00 83.62 82 ASP A O 1
ATOM 649 N N . VAL A 1 83 ? 22.660 -2.152 -3.862 1.00 80.50 83 VAL A N 1
ATOM 650 C CA . VAL A 1 83 ? 22.459 -2.610 -5.258 1.00 80.50 83 VAL A CA 1
ATOM 651 C C . VAL A 1 83 ? 21.876 -1.491 -6.132 1.00 80.50 83 VAL A C 1
ATOM 653 O O . VAL A 1 83 ? 21.268 -1.726 -7.174 1.00 80.50 83 VAL A O 1
ATOM 656 N N . TRP A 1 84 ? 22.057 -0.237 -5.718 1.00 82.62 84 TRP A N 1
ATOM 657 C CA . TRP A 1 84 ? 21.411 0.908 -6.349 1.00 82.62 84 TRP A CA 1
ATOM 658 C C . TRP A 1 84 ? 22.367 1.698 -7.248 1.00 82.62 84 TRP A C 1
ATOM 660 O O . TRP A 1 84 ? 23.394 2.203 -6.798 1.00 82.62 84 TRP A O 1
ATOM 670 N N . SER A 1 85 ? 22.017 1.857 -8.528 1.00 89.06 85 SER A N 1
ATOM 671 C CA . SER A 1 85 ? 22.755 2.713 -9.469 1.00 89.06 85 SER A CA 1
ATOM 672 C C . SER A 1 85 ? 21.865 3.821 -10.021 1.00 89.06 85 SER A C 1
ATOM 674 O O . SER A 1 85 ? 20.669 3.616 -10.223 1.00 89.06 85 SER A O 1
ATOM 676 N N . ALA A 1 86 ? 22.457 4.973 -10.355 1.00 89.44 86 ALA A N 1
ATOM 677 C CA . ALA A 1 86 ? 21.723 6.101 -10.940 1.00 89.44 86 ALA A CA 1
ATOM 678 C C . ALA A 1 86 ? 20.955 5.710 -12.219 1.00 89.44 86 ALA A C 1
ATOM 680 O O . ALA A 1 86 ? 19.850 6.188 -12.466 1.00 89.44 86 ALA A O 1
ATOM 681 N N . ARG A 1 87 ? 21.513 4.790 -13.018 1.00 92.62 87 ARG A N 1
ATOM 682 C CA . ARG A 1 87 ? 20.855 4.272 -14.224 1.00 92.62 87 ARG A CA 1
ATOM 683 C C . ARG A 1 87 ? 19.636 3.413 -13.891 1.00 92.62 87 ARG A C 1
ATOM 685 O O . ARG A 1 87 ? 18.604 3.566 -14.535 1.00 92.62 87 ARG A O 1
ATOM 692 N N . MET A 1 88 ? 19.760 2.508 -12.921 1.00 91.56 88 MET A N 1
ATOM 693 C CA . MET A 1 88 ? 18.643 1.673 -12.473 1.00 91.56 88 MET A CA 1
ATOM 694 C C . MET A 1 88 ? 17.516 2.538 -11.912 1.00 91.56 88 MET A C 1
ATOM 696 O O . MET A 1 88 ? 16.365 2.344 -12.290 1.00 91.56 88 MET A O 1
ATOM 700 N N . GLU A 1 89 ? 17.861 3.526 -11.084 1.00 91.94 89 GLU A N 1
ATOM 701 C CA . GLU A 1 89 ? 16.906 4.472 -10.508 1.00 91.94 89 GLU A CA 1
ATOM 702 C C . GLU A 1 89 ? 16.120 5.202 -11.598 1.00 91.94 89 GLU A C 1
ATOM 704 O O . GLU A 1 89 ? 14.892 5.212 -11.586 1.00 91.94 89 GLU A O 1
ATOM 709 N N . TYR A 1 90 ? 16.832 5.741 -12.591 1.00 93.81 90 TYR A N 1
ATOM 710 C CA . TYR A 1 90 ? 16.223 6.435 -13.718 1.00 93.81 90 TYR A CA 1
ATOM 711 C C . TYR A 1 90 ? 15.280 5.529 -14.524 1.00 93.81 90 TYR A C 1
ATOM 713 O O . TYR A 1 90 ? 14.164 5.935 -14.849 1.00 93.81 90 TYR A O 1
ATOM 721 N N . ILE A 1 91 ? 15.698 4.299 -14.843 1.00 94.88 91 ILE A N 1
ATOM 722 C CA . ILE A 1 91 ? 14.871 3.352 -15.608 1.00 94.88 91 ILE A CA 1
ATOM 723 C C . ILE A 1 91 ? 13.615 2.972 -14.817 1.00 94.88 91 ILE A C 1
ATOM 725 O O . ILE A 1 91 ? 12.510 3.031 -15.357 1.00 94.88 91 ILE A O 1
ATOM 729 N N . LEU A 1 92 ? 13.774 2.610 -13.543 1.00 94.94 92 LEU A N 1
ATOM 730 C CA . LEU A 1 92 ? 12.673 2.178 -12.688 1.00 94.94 92 LEU A CA 1
ATOM 731 C C . LEU A 1 92 ? 11.662 3.303 -12.458 1.00 94.94 92 LEU A C 1
ATOM 733 O O . LEU A 1 92 ? 10.463 3.075 -12.604 1.00 94.94 92 LEU A O 1
ATOM 737 N N . ASN A 1 93 ? 12.137 4.520 -12.182 1.00 95.56 93 ASN A N 1
ATOM 738 C CA . ASN A 1 93 ? 11.273 5.680 -11.987 1.00 95.56 93 ASN A CA 1
ATOM 739 C C . ASN A 1 93 ? 10.404 5.950 -13.223 1.00 95.56 93 ASN A C 1
ATOM 741 O O . ASN A 1 93 ? 9.195 6.121 -13.100 1.00 95.56 93 ASN A O 1
ATOM 745 N N . ASN A 1 94 ? 10.993 5.922 -14.423 1.00 95.44 94 ASN A N 1
ATOM 746 C CA . ASN A 1 94 ? 10.228 6.119 -15.656 1.00 95.44 94 ASN A CA 1
ATOM 747 C C . ASN A 1 94 ? 9.241 4.972 -15.926 1.00 95.44 94 ASN A C 1
ATOM 749 O O . ASN A 1 94 ? 8.147 5.228 -16.418 1.00 95.44 94 ASN A O 1
ATOM 753 N N . CYS A 1 95 ? 9.578 3.728 -15.562 1.00 96.38 95 CYS A N 1
ATOM 754 C CA . CYS A 1 95 ? 8.628 2.615 -15.651 1.00 96.38 95 CYS A CA 1
ATOM 755 C C . CYS A 1 95 ? 7.428 2.822 -14.717 1.00 96.38 95 CYS A C 1
ATOM 757 O O . CYS A 1 95 ? 6.292 2.633 -15.141 1.00 96.38 95 CYS A O 1
ATOM 759 N N . ILE A 1 96 ? 7.670 3.221 -13.464 1.00 96.25 96 ILE A N 1
ATOM 760 C CA . ILE A 1 96 ? 6.610 3.478 -12.481 1.00 96.25 96 ILE A CA 1
ATOM 761 C C . ILE A 1 96 ? 5.717 4.630 -12.944 1.00 96.25 96 ILE A C 1
ATOM 763 O O . ILE A 1 96 ? 4.499 4.496 -12.901 1.00 96.25 96 ILE A O 1
ATOM 767 N N . LEU A 1 97 ? 6.306 5.731 -13.419 1.00 95.38 97 LEU A N 1
ATOM 768 C CA . LEU A 1 97 ? 5.551 6.871 -13.938 1.00 95.38 97 LEU A CA 1
ATOM 769 C C . LEU A 1 97 ? 4.678 6.471 -15.131 1.00 95.38 97 LEU A C 1
ATOM 771 O O . LEU A 1 97 ? 3.482 6.728 -15.091 1.00 95.38 97 LEU A O 1
ATOM 775 N N . ALA A 1 98 ? 5.235 5.777 -16.129 1.00 95.31 98 ALA A N 1
ATOM 776 C CA . ALA A 1 98 ? 4.471 5.310 -17.287 1.00 95.31 98 ALA A CA 1
ATOM 777 C C . ALA A 1 98 ? 3.305 4.394 -16.879 1.00 95.31 98 ALA A C 1
ATOM 779 O O . ALA A 1 98 ? 2.183 4.544 -17.355 1.00 95.31 98 ALA A O 1
ATOM 780 N N . LEU A 1 99 ? 3.543 3.478 -15.937 1.00 95.81 99 LEU A N 1
ATOM 781 C CA . LEU A 1 99 ? 2.496 2.603 -15.415 1.00 95.81 99 LEU A CA 1
ATOM 782 C C . LEU A 1 99 ? 1.416 3.384 -14.656 1.00 95.81 99 LEU A C 1
ATOM 784 O O . LEU A 1 99 ? 0.246 3.065 -14.816 1.00 95.81 99 LEU A O 1
ATOM 788 N N . LEU A 1 100 ? 1.759 4.420 -13.884 1.00 95.44 100 LEU A N 1
ATOM 789 C CA . LEU A 1 100 ? 0.772 5.274 -13.203 1.00 95.44 100 LEU A CA 1
ATOM 790 C C . LEU A 1 100 ? -0.126 6.059 -14.176 1.00 95.44 100 LEU A C 1
ATOM 792 O O . LEU A 1 100 ? -1.206 6.502 -13.782 1.00 95.44 100 LEU A O 1
ATOM 796 N N . GLU A 1 101 ? 0.306 6.264 -15.422 1.00 92.19 101 GLU A N 1
ATOM 797 C CA . GLU A 1 101 ? -0.530 6.866 -16.468 1.00 92.19 101 GLU A CA 1
ATOM 798 C C . GLU A 1 101 ? -1.427 5.848 -17.176 1.00 92.19 101 GLU A C 1
ATOM 800 O O . GLU A 1 101 ? -2.482 6.222 -17.692 1.00 92.19 101 GLU A O 1
ATOM 805 N N . TYR A 1 102 ? -1.039 4.573 -17.163 1.00 92.38 102 TYR A N 1
ATOM 806 C CA . TYR A 1 102 ? -1.777 3.502 -17.811 1.00 92.38 102 TYR A CA 1
ATOM 807 C C . TYR A 1 102 ? -2.910 2.965 -16.915 1.00 92.38 102 TYR A C 1
ATOM 809 O O . TYR A 1 102 ? -2.671 2.653 -15.744 1.00 92.38 102 TYR A O 1
ATOM 817 N N . PRO A 1 103 ? -4.143 2.822 -17.436 1.00 89.12 103 PRO A N 1
ATOM 818 C CA . PRO A 1 103 ? -5.269 2.313 -16.658 1.00 89.12 103 PRO A CA 1
ATOM 819 C C . PRO A 1 103 ? -5.041 0.868 -16.197 1.00 89.12 103 PRO A C 1
ATOM 821 O O . PRO A 1 103 ? -4.415 0.072 -16.894 1.00 89.12 103 PRO A O 1
ATOM 824 N N . ASP A 1 104 ? -5.572 0.535 -15.017 1.00 88.62 104 ASP A N 1
ATOM 825 C CA . ASP A 1 104 ? -5.565 -0.819 -14.438 1.00 88.62 104 ASP A CA 1
ATOM 826 C C . ASP A 1 104 ? -4.169 -1.472 -14.343 1.00 88.62 104 ASP A C 1
ATOM 828 O O . ASP A 1 104 ? -4.015 -2.697 -14.364 1.00 88.62 104 ASP A O 1
ATOM 832 N N . SER A 1 105 ? -3.124 -0.650 -14.231 1.00 94.00 105 SER A N 1
ATOM 833 C CA . SER A 1 105 ? -1.749 -1.111 -14.081 1.00 94.00 105 SER A CA 1
ATOM 834 C C . SER A 1 105 ? -1.445 -1.571 -12.650 1.00 94.00 105 SER A C 1
ATOM 836 O O . SER A 1 105 ? -2.102 -1.198 -11.677 1.00 94.00 105 SER A O 1
ATOM 838 N N . THR A 1 106 ? -0.416 -2.408 -12.512 1.00 94.50 106 THR A N 1
ATOM 839 C CA . THR A 1 106 ? 0.077 -2.905 -11.220 1.00 94.50 106 THR A CA 1
ATOM 840 C C . THR A 1 106 ? 1.604 -2.894 -11.204 1.00 94.50 106 THR A C 1
ATOM 842 O O . THR A 1 106 ? 2.245 -2.826 -12.258 1.00 94.50 106 THR A O 1
ATOM 845 N N . LEU A 1 107 ? 2.209 -3.060 -10.023 1.00 93.06 107 LEU A N 1
ATOM 846 C CA . LEU A 1 107 ? 3.669 -3.178 -9.885 1.00 93.06 107 LEU A CA 1
ATOM 847 C C . LEU A 1 107 ? 4.260 -4.339 -10.701 1.00 93.06 107 LEU A C 1
ATOM 849 O O . LEU A 1 107 ? 5.403 -4.258 -11.149 1.00 93.06 107 LEU A O 1
ATOM 853 N N . LEU A 1 108 ? 3.483 -5.397 -10.963 1.00 93.25 108 LEU A N 1
ATOM 854 C CA . LEU A 1 108 ? 3.908 -6.506 -11.826 1.00 93.25 108 LEU A CA 1
ATOM 855 C C . LEU A 1 108 ? 4.171 -6.050 -13.270 1.00 93.25 108 LEU A C 1
ATOM 857 O O . LEU A 1 108 ? 4.954 -6.672 -13.992 1.00 93.25 108 LEU A O 1
ATOM 861 N N . GLY A 1 109 ? 3.569 -4.930 -13.677 1.00 95.31 109 GLY A N 1
ATOM 862 C CA . GLY A 1 109 ? 3.815 -4.275 -14.953 1.00 95.31 109 GLY A CA 1
ATOM 863 C C . GLY A 1 109 ? 5.264 -3.828 -15.140 1.00 95.31 109 GLY A C 1
ATOM 864 O O . GLY A 1 109 ? 5.707 -3.762 -16.280 1.00 95.31 109 GLY A O 1
ATOM 865 N N . ILE A 1 110 ? 6.035 -3.596 -14.070 1.00 95.38 110 ILE A N 1
ATOM 866 C CA . ILE A 1 110 ? 7.444 -3.172 -14.166 1.00 95.38 110 ILE A CA 1
ATOM 867 C C . ILE A 1 110 ? 8.273 -4.242 -14.883 1.00 95.38 110 ILE A C 1
ATOM 869 O O . ILE A 1 110 ? 8.951 -3.953 -15.868 1.00 95.38 110 ILE A O 1
ATOM 873 N N . ASN A 1 111 ? 8.164 -5.500 -14.450 1.00 94.75 111 ASN A N 1
ATOM 874 C CA . ASN A 1 111 ? 8.889 -6.606 -15.080 1.00 94.75 111 ASN A CA 1
ATOM 875 C C . ASN A 1 111 ? 8.484 -6.777 -16.548 1.00 94.75 111 ASN A C 1
ATOM 877 O O . ASN A 1 111 ? 9.333 -7.017 -17.406 1.00 94.75 111 ASN A O 1
ATOM 881 N N . ARG A 1 112 ? 7.196 -6.591 -16.856 1.00 95.75 112 ARG A N 1
ATOM 882 C CA . ARG A 1 112 ? 6.691 -6.658 -18.231 1.00 95.75 112 ARG A CA 1
ATOM 883 C C . ARG A 1 112 ? 7.194 -5.499 -19.088 1.00 95.75 112 ARG A C 1
ATOM 885 O O . ARG A 1 112 ? 7.623 -5.736 -20.207 1.00 95.75 112 ARG A O 1
ATOM 892 N N . MET A 1 113 ? 7.225 -4.275 -18.565 1.00 95.75 113 MET A N 1
ATOM 893 C CA . MET A 1 113 ? 7.800 -3.116 -19.257 1.00 95.75 113 MET A CA 1
ATOM 894 C C . MET A 1 113 ? 9.259 -3.359 -19.649 1.00 95.75 113 MET A C 1
ATOM 896 O O . MET A 1 113 ? 9.675 -2.964 -20.738 1.00 95.75 113 MET A O 1
ATOM 900 N N . LEU A 1 114 ? 10.029 -4.041 -18.799 1.00 93.88 114 LEU A N 1
ATOM 901 C CA . LEU A 1 114 ? 11.443 -4.321 -19.046 1.00 93.88 114 LEU A CA 1
ATOM 902 C C . LEU A 1 114 ? 11.670 -5.518 -19.985 1.00 93.88 114 LEU A C 1
ATOM 904 O O . LEU A 1 114 ? 12.573 -5.461 -20.819 1.00 93.88 114 LEU A O 1
ATOM 908 N N . ALA A 1 115 ? 10.857 -6.574 -19.891 1.00 96.06 115 ALA A N 1
ATOM 909 C CA . ALA A 1 115 ? 11.101 -7.842 -20.590 1.00 96.06 115 ALA A CA 1
ATOM 910 C C . ALA A 1 115 ? 10.207 -8.096 -21.821 1.00 96.06 115 ALA A C 1
ATOM 912 O O . ALA A 1 115 ? 10.622 -8.796 -22.740 1.00 96.06 115 ALA A O 1
ATOM 913 N N . ASP A 1 116 ? 8.998 -7.533 -21.869 1.00 96.56 116 ASP A N 1
ATOM 914 C CA . ASP A 1 116 ? 7.979 -7.804 -22.891 1.00 96.56 116 ASP A CA 1
ATOM 915 C C . ASP A 1 116 ? 7.800 -6.578 -23.801 1.00 96.56 116 ASP A C 1
ATOM 917 O O . ASP A 1 116 ? 7.235 -5.549 -23.420 1.00 96.56 116 ASP A O 1
ATOM 921 N N . SER A 1 117 ? 8.307 -6.677 -25.033 1.00 95.56 117 SER A N 1
ATOM 922 C CA . SER A 1 117 ? 8.217 -5.590 -26.012 1.00 95.56 117 SER A CA 1
ATOM 923 C C . SER A 1 117 ? 6.797 -5.303 -26.478 1.00 95.56 117 SER A C 1
ATOM 925 O O . SER A 1 117 ? 6.503 -4.156 -26.804 1.00 95.56 117 SER A O 1
ATOM 927 N N . GLU A 1 118 ? 5.929 -6.312 -26.532 1.00 96.69 118 GLU A N 1
ATOM 928 C CA . GLU A 1 118 ? 4.547 -6.140 -26.981 1.00 96.69 118 GLU A CA 1
ATOM 929 C C . GLU A 1 118 ? 3.692 -5.498 -25.892 1.00 96.69 118 GLU A C 1
ATOM 931 O O . GLU A 1 118 ? 2.851 -4.657 -26.195 1.00 96.69 118 GLU A O 1
ATOM 936 N N . TYR A 1 119 ? 3.938 -5.825 -24.621 1.00 94.62 119 TYR A N 1
ATOM 937 C CA . TYR A 1 119 ? 3.334 -5.103 -23.501 1.00 94.62 119 TYR A CA 1
ATOM 938 C C . TYR A 1 119 ? 3.786 -3.644 -23.464 1.00 94.62 119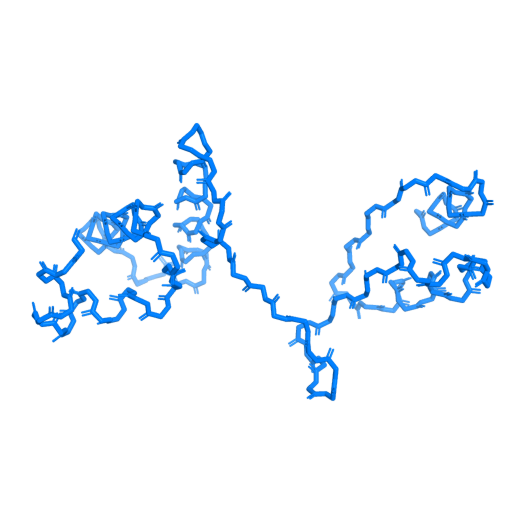 TYR A C 1
ATOM 940 O O . TYR A 1 119 ? 2.949 -2.749 -23.412 1.00 94.62 119 TYR A O 1
ATOM 948 N N . ARG A 1 120 ? 5.098 -3.395 -23.572 1.00 94.56 120 ARG A N 1
ATOM 949 C CA . ARG A 1 120 ? 5.654 -2.036 -23.545 1.00 94.56 120 ARG A CA 1
ATOM 950 C C . ARG A 1 120 ? 5.133 -1.143 -24.674 1.00 94.56 120 ARG A C 1
ATOM 952 O O . ARG A 1 120 ? 5.043 0.052 -24.473 1.00 94.56 120 ARG A O 1
ATOM 959 N N . LYS A 1 121 ? 4.788 -1.690 -25.844 1.00 94.00 121 LYS A N 1
ATOM 960 C CA . LYS A 1 121 ? 4.184 -0.915 -26.949 1.00 94.00 121 LYS A CA 1
ATOM 961 C C . LYS A 1 121 ? 2.748 -0.456 -26.675 1.00 94.00 121 LYS A C 1
ATOM 963 O O . LYS A 1 121 ? 2.258 0.410 -27.392 1.00 94.00 121 LYS A O 1
ATOM 968 N N . LYS A 1 122 ? 2.047 -1.096 -25.736 1.00 91.75 122 LYS A N 1
ATOM 969 C CA . LYS A 1 122 ? 0.656 -0.763 -25.384 1.00 91.75 122 LYS A CA 1
ATOM 970 C C . LYS A 1 122 ? 0.564 0.345 -24.342 1.00 91.75 122 LYS A C 1
ATOM 972 O O . LYS A 1 122 ? -0.515 0.909 -24.196 1.00 91.75 122 LYS A O 1
ATOM 977 N N . ILE A 1 123 ? 1.655 0.562 -23.614 1.00 88.00 123 ILE A N 1
ATOM 978 C CA . ILE A 1 123 ? 1.821 1.567 -22.564 1.00 88.00 123 ILE A CA 1
ATOM 979 C C . ILE A 1 123 ? 2.371 2.825 -23.225 1.00 88.00 123 ILE A C 1
ATOM 981 O O . ILE A 1 123 ? 1.790 3.899 -22.978 1.00 88.00 123 ILE A O 1
#